Protein AF-A0AAI8T852-F1 (afdb_monomer_lite)

Foldseek 3Di:
DDPPPPPPPVVVPQQQKKFKWFADPNDTDTDDIHNDPVVLLVCLVVDDPRIWIDRRPDTDHNVDDDD

Structure (mmCIF, N/CA/C/O backbone):
data_AF-A0AAI8T852-F1
#
_entry.id   AF-A0AAI8T852-F1
#
loop_
_atom_site.group_PDB
_atom_site.id
_atom_site.type_symbol
_atom_site.label_atom_id
_atom_site.label_alt_id
_atom_site.label_comp_id
_atom_site.label_asym_id
_atom_site.label_entity_id
_atom_site.label_seq_id
_atom_site.pdbx_PDB_ins_code
_atom_site.Cartn_x
_atom_site.Cartn_y
_atom_site.Cartn_z
_atom_site.occupancy
_atom_site.B_iso_or_equiv
_atom_site.auth_seq_id
_atom_site.auth_comp_id
_atom_site.auth_asym_id
_atom_site.auth_atom_id
_atom_site.pdbx_PDB_model_num
ATOM 1 N N . MET A 1 1 ? -5.184 41.921 -3.283 1.00 46.25 1 MET A N 1
ATOM 2 C CA . MET A 1 1 ? -5.777 40.912 -4.177 1.00 46.25 1 MET A CA 1
ATOM 3 C C . MET A 1 1 ? -5.935 39.640 -3.366 1.00 46.25 1 MET A C 1
ATOM 5 O O . MET A 1 1 ? -4.961 39.231 -2.751 1.00 46.25 1 MET A O 1
ATOM 9 N N . ASN A 1 2 ? -7.163 39.130 -3.267 1.00 49.50 2 ASN A N 1
ATOM 10 C CA . ASN A 1 2 ? -7.470 37.845 -2.648 1.00 49.50 2 ASN A CA 1
ATOM 11 C C . ASN A 1 2 ? -7.362 36.780 -3.736 1.00 49.50 2 ASN A C 1
ATOM 13 O O . ASN A 1 2 ? -8.242 36.722 -4.586 1.00 49.50 2 ASN A O 1
ATOM 17 N N . ASP A 1 3 ? -6.325 35.958 -3.669 1.00 54.53 3 ASP A N 1
ATOM 18 C CA . ASP A 1 3 ? -6.331 34.619 -4.249 1.00 54.53 3 ASP A CA 1
ATOM 19 C C . ASP A 1 3 ? -5.923 33.683 -3.112 1.00 54.53 3 ASP A C 1
ATOM 21 O O . ASP A 1 3 ? -4.758 33.347 -2.898 1.00 54.53 3 ASP A O 1
ATOM 25 N N . ASP A 1 4 ? -6.942 33.401 -2.303 1.00 56.22 4 ASP A N 1
ATOM 26 C CA . ASP A 1 4 ? -7.035 32.358 -1.293 1.00 56.22 4 ASP A CA 1
ATOM 27 C C . ASP A 1 4 ? -6.802 31.002 -1.975 1.00 56.22 4 ASP A C 1
ATOM 29 O O . ASP A 1 4 ? -7.723 30.270 -2.323 1.00 56.22 4 ASP A O 1
ATOM 33 N N . LEU A 1 5 ? -5.538 30.674 -2.236 1.00 55.66 5 LEU A N 1
ATOM 34 C CA . LEU A 1 5 ? -5.126 29.295 -2.449 1.00 55.66 5 LEU A CA 1
ATOM 35 C C . LEU A 1 5 ? -5.084 28.647 -1.069 1.00 55.66 5 LEU A C 1
ATOM 37 O O . LEU A 1 5 ? -4.022 28.472 -0.471 1.00 55.66 5 LEU A O 1
ATOM 41 N N . SER A 1 6 ? -6.273 28.320 -0.561 1.00 49.97 6 SER A N 1
ATOM 42 C CA . SER A 1 6 ? -6.464 27.302 0.461 1.00 49.97 6 SER A CA 1
ATOM 43 C C . SER A 1 6 ? -5.965 25.983 -0.121 1.00 49.97 6 SER A C 1
ATOM 45 O O . SER A 1 6 ? -6.718 25.153 -0.629 1.00 49.97 6 SER A O 1
ATOM 47 N N . VAL A 1 7 ? -4.646 25.804 -0.102 1.00 54.84 7 VAL A N 1
ATOM 48 C CA . VAL A 1 7 ? -4.040 24.486 -0.178 1.00 54.84 7 VAL A CA 1
ATOM 49 C C . VAL A 1 7 ? -4.277 23.883 1.199 1.00 54.84 7 VAL A C 1
ATOM 51 O O . VAL A 1 7 ? -3.377 23.773 2.024 1.00 54.84 7 VAL A O 1
ATOM 54 N N . VAL A 1 8 ? -5.527 23.501 1.455 1.00 50.19 8 VAL A N 1
ATOM 55 C CA . VAL A 1 8 ? -5.838 22.377 2.333 1.00 50.19 8 VAL A CA 1
ATOM 56 C C . VAL A 1 8 ? -5.306 21.115 1.648 1.00 50.19 8 VAL A C 1
ATOM 58 O O . VAL A 1 8 ? -6.037 20.191 1.325 1.00 50.19 8 VAL A O 1
ATOM 61 N N . ASP A 1 9 ? -3.992 21.068 1.419 1.00 45.78 9 ASP A N 1
ATOM 62 C CA . ASP A 1 9 ? -3.281 19.818 1.603 1.00 45.78 9 ASP A CA 1
ATOM 63 C C . ASP A 1 9 ? -3.210 19.704 3.118 1.00 45.78 9 ASP A C 1
ATOM 65 O O . ASP A 1 9 ? -2.257 20.114 3.783 1.00 45.78 9 ASP A O 1
ATOM 69 N N . GLU A 1 10 ? -4.339 19.278 3.682 1.00 44.81 10 GLU A N 1
ATOM 70 C CA . GLU A 1 10 ? -4.341 18.571 4.934 1.00 44.81 10 GLU A CA 1
ATOM 71 C C . GLU A 1 10 ? -3.274 17.503 4.737 1.00 44.81 10 GLU A C 1
ATOM 73 O O . GLU A 1 10 ? -3.520 16.447 4.155 1.00 44.81 10 GLU A O 1
ATOM 78 N N . GLN A 1 11 ? -2.062 17.815 5.201 1.00 47.38 11 GLN A N 1
ATOM 79 C CA . GLN A 1 11 ? -1.037 16.863 5.572 1.00 47.38 11 GLN A CA 1
ATOM 80 C C . GLN A 1 11 ? -1.640 16.044 6.715 1.00 47.38 11 GLN A C 1
ATOM 82 O O . GLN A 1 11 ? -1.218 16.114 7.868 1.00 47.38 11 GLN A O 1
ATOM 87 N N . GLN A 1 12 ? -2.715 15.322 6.401 1.00 47.69 12 GLN A N 1
ATOM 88 C CA . GLN A 1 12 ? -3.325 14.308 7.206 1.00 47.69 12 GLN A CA 1
ATOM 89 C C . GLN A 1 12 ? -2.170 13.385 7.502 1.00 47.69 12 GLN A C 1
ATOM 91 O O . GLN A 1 12 ? -1.529 12.871 6.579 1.00 47.69 12 GLN A O 1
ATOM 96 N N . ALA A 1 13 ? -1.824 13.341 8.788 1.00 47.88 13 ALA A N 1
ATOM 97 C CA . ALA A 1 13 ? -0.579 12.786 9.267 1.00 47.88 13 ALA A CA 1
ATOM 98 C C . ALA A 1 13 ? -0.256 11.509 8.473 1.00 47.88 13 ALA A C 1
ATOM 100 O O . ALA A 1 13 ? -1.111 10.621 8.398 1.00 47.88 13 ALA A O 1
ATOM 101 N N . PRO A 1 14 ? 0.934 11.401 7.855 1.00 51.69 14 PRO A N 1
ATOM 102 C CA . PRO A 1 14 ? 1.251 10.361 6.871 1.00 51.69 14 PRO A CA 1
ATOM 103 C C . PRO A 1 14 ? 1.192 8.911 7.402 1.00 51.69 14 PRO A C 1
ATOM 105 O O . PRO A 1 14 ? 1.573 7.990 6.677 1.00 51.69 14 PRO A O 1
ATOM 108 N N . GLY A 1 15 ? 0.737 8.700 8.643 1.00 56.09 15 GLY A N 1
ATOM 109 C CA . GLY A 1 15 ? 0.612 7.418 9.328 1.00 56.09 15 GLY A CA 1
ATOM 110 C C . GLY A 1 15 ? -0.740 6.704 9.207 1.00 56.09 15 GLY A C 1
ATOM 111 O O . GLY A 1 15 ? -0.747 5.492 9.390 1.00 56.09 15 GLY A O 1
ATOM 112 N N . ASP A 1 16 ? -1.842 7.385 8.863 1.00 69.19 16 ASP A N 1
ATOM 113 C CA . ASP A 1 16 ? -3.196 6.785 8.936 1.00 69.19 16 ASP A CA 1
ATOM 114 C C . ASP A 1 16 ? -3.843 6.451 7.582 1.00 69.19 16 ASP A C 1
ATOM 116 O O . ASP A 1 16 ? -4.944 5.908 7.529 1.00 69.19 16 ASP A O 1
ATOM 120 N N . ALA A 1 17 ? -3.169 6.745 6.469 1.00 84.81 17 ALA A N 1
ATOM 121 C CA . ALA A 1 17 ? -3.680 6.431 5.138 1.00 84.81 17 ALA A CA 1
ATOM 122 C C . ALA A 1 17 ? -3.006 5.182 4.556 1.00 84.81 17 ALA A C 1
ATOM 124 O O . ALA A 1 17 ? -1.776 5.046 4.566 1.00 84.81 17 ALA A O 1
ATOM 125 N N . TYR A 1 18 ? -3.821 4.291 3.998 1.00 89.12 18 TYR A N 1
ATOM 126 C CA . TYR A 1 18 ? -3.362 3.125 3.260 1.00 89.12 18 TYR A CA 1
ATOM 127 C C . TYR A 1 18 ? -3.023 3.533 1.828 1.00 89.12 18 TYR A C 1
ATOM 129 O O . TYR A 1 18 ? -3.841 4.127 1.133 1.00 89.12 18 TYR A O 1
ATOM 137 N N . ARG A 1 19 ? -1.831 3.196 1.354 1.00 91.38 19 ARG A N 1
ATOM 138 C CA . ARG A 1 19 ? -1.349 3.514 0.009 1.00 91.38 19 ARG A CA 1
ATOM 139 C C . ARG A 1 19 ? -1.214 2.227 -0.776 1.00 91.38 19 ARG A C 1
ATOM 141 O O . ARG A 1 19 ? -0.482 1.328 -0.369 1.00 91.38 19 ARG A O 1
ATOM 148 N N . LEU A 1 20 ? -1.915 2.134 -1.896 1.00 91.38 20 LEU A N 1
ATOM 149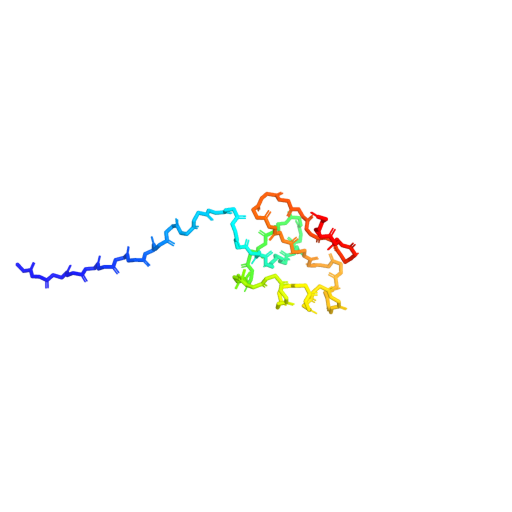 C CA . LEU A 1 20 ? -1.707 1.062 -2.854 1.00 91.38 20 LEU A CA 1
ATOM 150 C C . LEU A 1 20 ? -0.597 1.477 -3.804 1.00 91.38 20 LEU A C 1
ATOM 152 O O . LEU A 1 20 ? -0.695 2.493 -4.493 1.00 91.38 20 LEU A O 1
ATOM 156 N N . GLU A 1 21 ? 0.451 0.673 -3.841 1.00 92.75 21 GLU A N 1
ATOM 157 C CA . GLU A 1 21 ? 1.608 0.891 -4.683 1.00 92.75 21 GLU A CA 1
ATOM 158 C C . GLU A 1 21 ? 1.720 -0.227 -5.712 1.00 92.75 21 GLU A C 1
ATOM 160 O O . GLU A 1 21 ? 1.585 -1.408 -5.388 1.00 92.75 21 GLU A O 1
ATOM 165 N N . ARG A 1 22 ? 1.992 0.152 -6.959 1.00 91.50 22 ARG A N 1
ATOM 166 C CA . ARG A 1 22 ? 2.385 -0.769 -8.019 1.00 91.50 22 ARG A CA 1
ATOM 167 C C . ARG A 1 22 ? 3.906 -0.855 -8.053 1.00 91.50 22 ARG A C 1
ATOM 169 O O . ARG A 1 22 ? 4.583 0.172 -8.080 1.00 91.50 22 ARG A O 1
ATOM 176 N N . MET A 1 23 ? 4.421 -2.074 -8.055 1.00 90.44 23 MET A N 1
ATOM 177 C CA . MET A 1 23 ? 5.833 -2.389 -8.206 1.00 90.44 23 MET A CA 1
ATOM 178 C C . MET A 1 23 ? 6.123 -2.607 -9.692 1.00 90.44 23 MET A C 1
ATOM 180 O O . MET A 1 23 ? 5.607 -3.541 -10.302 1.00 90.44 23 MET A O 1
ATOM 184 N N . ASP A 1 24 ? 6.946 -1.744 -10.278 1.00 88.38 24 ASP A N 1
ATOM 185 C CA . ASP A 1 24 ? 7.384 -1.844 -11.672 1.00 88.38 24 ASP A CA 1
ATOM 186 C C . ASP A 1 24 ? 8.908 -1.682 -11.712 1.00 88.38 24 ASP A C 1
ATOM 188 O O . ASP A 1 24 ? 9.443 -0.686 -11.231 1.00 88.38 24 ASP A O 1
ATOM 192 N N . ASN A 1 25 ? 9.623 -2.707 -12.186 1.00 85.56 25 ASN A N 1
ATOM 193 C CA . ASN A 1 25 ? 11.091 -2.733 -12.280 1.00 85.56 25 ASN A CA 1
ATOM 194 C C . ASN A 1 25 ? 11.847 -2.294 -11.005 1.00 85.56 25 ASN A C 1
ATOM 196 O O . ASN A 1 25 ? 12.910 -1.680 -11.075 1.00 85.56 25 ASN A O 1
ATOM 200 N N . GLY A 1 26 ? 11.312 -2.621 -9.825 1.00 85.12 26 GLY A N 1
ATOM 201 C CA . GLY A 1 26 ? 11.906 -2.258 -8.531 1.00 85.12 26 GLY A CA 1
ATOM 202 C C . GLY A 1 26 ? 11.534 -0.861 -8.023 1.00 85.12 26 GLY A C 1
ATOM 203 O O . GLY A 1 26 ? 11.889 -0.512 -6.899 1.00 85.12 26 GLY A O 1
ATOM 204 N N . CYS A 1 27 ? 10.771 -0.090 -8.797 1.00 88.19 27 CYS A N 1
ATOM 205 C CA . CYS A 1 27 ? 10.190 1.179 -8.382 1.00 88.19 27 CYS A CA 1
ATOM 206 C C . CYS A 1 27 ? 8.775 0.960 -7.840 1.00 88.19 27 CYS A C 1
ATOM 208 O O . CYS A 1 27 ? 7.948 0.306 -8.475 1.00 88.19 27 CYS A O 1
ATOM 210 N N . ALA A 1 28 ? 8.480 1.542 -6.678 1.00 90.00 28 ALA A N 1
ATOM 211 C CA . ALA A 1 28 ? 7.131 1.574 -6.127 1.00 90.00 28 ALA A CA 1
ATOM 212 C C . ALA A 1 28 ? 6.459 2.895 -6.505 1.00 90.00 28 ALA A C 1
ATOM 214 O O . ALA A 1 28 ? 6.969 3.966 -6.181 1.00 90.00 28 ALA A O 1
ATOM 215 N N . THR A 1 29 ? 5.321 2.816 -7.187 1.00 91.44 29 THR A N 1
ATOM 216 C CA . THR A 1 29 ? 4.515 3.986 -7.552 1.00 91.44 29 THR A CA 1
ATOM 217 C C . THR A 1 29 ? 3.184 3.915 -6.828 1.00 91.44 29 THR A C 1
ATOM 219 O O . THR A 1 29 ? 2.437 2.957 -7.023 1.00 91.44 29 THR A O 1
ATOM 222 N N . THR A 1 30 ? 2.862 4.914 -6.006 1.00 90.38 30 THR A N 1
ATOM 223 C CA . THR A 1 30 ? 1.532 5.023 -5.394 1.00 90.38 30 THR A CA 1
ATOM 224 C C . THR A 1 30 ? 0.489 5.294 -6.475 1.00 90.38 30 THR A C 1
ATOM 226 O O . THR A 1 30 ? 0.601 6.265 -7.217 1.00 90.38 30 THR A O 1
ATOM 229 N N . ILE A 1 31 ? -0.523 4.432 -6.563 1.00 90.81 31 ILE A N 1
ATOM 230 C CA . ILE A 1 31 ? -1.604 4.528 -7.556 1.00 90.81 31 ILE A CA 1
ATOM 231 C C . ILE A 1 31 ? -2.967 4.840 -6.933 1.00 90.81 31 ILE A C 1
ATOM 233 O O . ILE A 1 31 ? -3.855 5.315 -7.635 1.00 90.81 31 ILE A O 1
ATOM 237 N N . ALA A 1 32 ? -3.144 4.586 -5.634 1.00 89.56 32 ALA A N 1
ATOM 238 C CA . ALA A 1 32 ? -4.356 4.933 -4.900 1.00 89.56 32 ALA A CA 1
ATOM 239 C C . ALA A 1 32 ? -4.066 5.125 -3.406 1.00 89.56 32 ALA A C 1
ATOM 24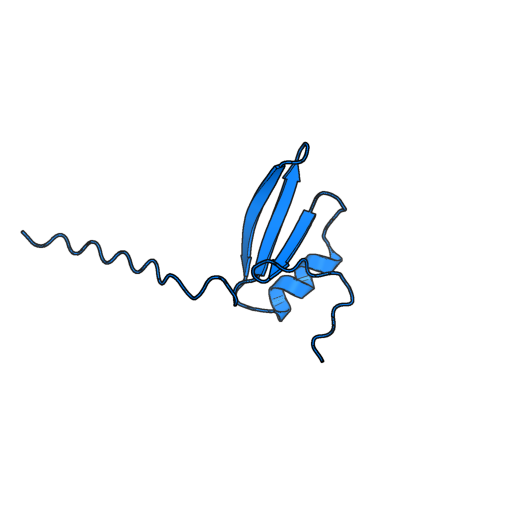1 O O . ALA A 1 32 ? -3.137 4.522 -2.860 1.00 89.56 32 ALA A O 1
ATOM 242 N N . ILE A 1 33 ? -4.886 5.947 -2.749 1.00 89.69 33 ILE A N 1
ATOM 243 C CA . ILE A 1 33 ? -4.854 6.191 -1.305 1.00 89.69 33 ILE A CA 1
ATOM 244 C C . ILE A 1 33 ? -6.244 5.890 -0.745 1.00 89.69 33 ILE A C 1
ATOM 246 O O . ILE A 1 33 ? -7.247 6.354 -1.283 1.00 89.69 33 ILE A O 1
ATOM 250 N N . PHE A 1 34 ? -6.293 5.120 0.335 1.00 88.06 34 PHE A N 1
ATOM 251 C CA . PHE A 1 34 ? -7.505 4.763 1.055 1.00 88.06 34 PHE A CA 1
ATOM 252 C C . PHE A 1 34 ? -7.413 5.268 2.493 1.00 88.06 34 PHE A C 1
ATOM 254 O O . PHE A 1 34 ? -6.429 5.024 3.192 1.00 88.06 34 PHE A O 1
ATOM 261 N N . TYR A 1 35 ? -8.475 5.917 2.954 1.00 84.44 35 TYR A N 1
ATOM 262 C CA . TYR A 1 35 ? -8.611 6.372 4.342 1.00 84.44 35 TYR A CA 1
ATOM 263 C C . TYR A 1 35 ? -9.399 5.382 5.211 1.00 84.44 35 TYR A C 1
ATOM 265 O O . TYR A 1 35 ? -9.493 5.546 6.423 1.00 84.44 35 TYR A O 1
ATOM 273 N N . SER A 1 36 ? -9.947 4.329 4.596 1.00 84.44 36 SER A N 1
ATOM 274 C CA . SER A 1 36 ? -10.661 3.249 5.270 1.00 84.44 36 SER A CA 1
ATOM 275 C C . SER A 1 36 ? -9.870 1.951 5.188 1.00 84.44 36 SER A C 1
ATOM 277 O O . SER A 1 36 ? -9.574 1.451 4.099 1.00 84.44 36 SER A O 1
ATOM 279 N N . ALA A 1 37 ? -9.591 1.358 6.350 1.00 82.62 37 ALA A N 1
ATOM 280 C CA . ALA A 1 37 ? -8.965 0.043 6.433 1.00 82.62 37 ALA A CA 1
ATOM 281 C C . ALA A 1 37 ? -9.803 -1.030 5.725 1.00 82.62 37 ALA A C 1
ATOM 283 O O . ALA A 1 37 ? -9.250 -1.903 5.068 1.00 82.62 37 ALA A O 1
ATOM 284 N N . ALA A 1 38 ? -11.135 -0.961 5.815 1.00 85.06 38 ALA A N 1
ATOM 285 C CA . ALA A 1 38 ? -12.011 -1.955 5.202 1.00 85.06 38 ALA A CA 1
ATOM 286 C C . ALA A 1 38 ? -11.893 -1.958 3.671 1.00 85.06 38 ALA A C 1
ATOM 288 O O . ALA A 1 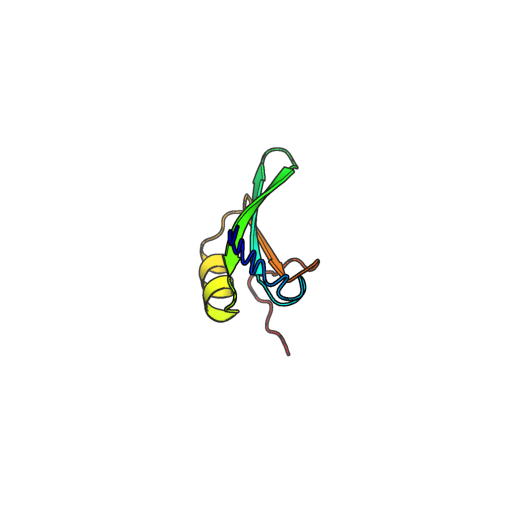38 ? -11.782 -3.022 3.069 1.00 85.06 38 ALA A O 1
ATOM 289 N N . GLU A 1 39 ? -11.859 -0.778 3.047 1.00 85.50 39 GLU A N 1
ATOM 290 C CA . GLU A 1 39 ? -11.711 -0.645 1.592 1.00 85.50 39 GLU A CA 1
ATOM 291 C C . GLU A 1 39 ? -10.310 -1.064 1.135 1.00 85.50 39 GLU A C 1
ATOM 293 O O . GLU A 1 39 ? -10.163 -1.829 0.182 1.00 85.50 39 GLU A O 1
ATOM 298 N N . ALA A 1 40 ? -9.279 -0.641 1.869 1.00 86.12 40 ALA A N 1
ATOM 299 C CA . ALA A 1 40 ? -7.896 -0.995 1.577 1.00 86.12 40 ALA A CA 1
ATOM 300 C C . ALA A 1 40 ? -7.645 -2.513 1.698 1.00 86.12 40 ALA A C 1
ATOM 302 O O . ALA A 1 40 ? -6.984 -3.125 0.862 1.00 86.12 40 ALA A O 1
ATOM 303 N N . LEU A 1 41 ? -8.206 -3.155 2.724 1.00 84.94 41 LEU A N 1
ATOM 304 C CA . LEU A 1 41 ? -8.103 -4.602 2.905 1.00 84.94 41 LEU A CA 1
ATOM 305 C C . LEU A 1 41 ? -8.970 -5.374 1.903 1.00 84.94 41 LEU A C 1
ATOM 307 O O . LEU A 1 41 ? -8.595 -6.477 1.511 1.00 84.94 41 LEU A O 1
ATOM 311 N N . ALA A 1 42 ? -10.099 -4.814 1.460 1.00 86.81 42 ALA A N 1
ATOM 312 C CA . ALA A 1 42 ? -10.920 -5.435 0.425 1.00 86.81 42 ALA A CA 1
ATOM 313 C C . ALA A 1 42 ? -10.154 -5.554 -0.897 1.00 86.81 42 ALA A C 1
ATOM 315 O O . ALA A 1 42 ? -10.266 -6.583 -1.561 1.00 86.81 42 ALA A O 1
ATOM 316 N N . VAL A 1 43 ? -9.334 -4.555 -1.254 1.00 84.44 43 VAL A N 1
ATOM 317 C CA . VAL A 1 43 ? -8.529 -4.619 -2.483 1.00 84.44 43 VAL A CA 1
ATOM 318 C C . VAL A 1 43 ? -7.370 -5.608 -2.387 1.00 84.44 43 VAL A C 1
ATOM 320 O O . VAL A 1 43 ? -7.073 -6.234 -3.398 1.00 84.44 43 VAL A O 1
ATOM 323 N N . LEU A 1 44 ? -6.776 -5.833 -1.201 1.00 82.06 44 LEU A N 1
ATOM 324 C CA . LEU A 1 44 ? -5.668 -6.793 -1.004 1.00 82.06 44 LEU A CA 1
ATOM 325 C C . LEU A 1 44 ? -5.969 -8.190 -1.554 1.00 82.06 44 LEU A C 1
ATOM 327 O O . LEU A 1 44 ? -5.068 -8.836 -2.078 1.00 82.06 44 LEU A O 1
ATOM 331 N N . GLY A 1 45 ? -7.214 -8.657 -1.430 1.00 79.69 45 GLY A N 1
ATOM 332 C CA . GLY A 1 45 ? -7.623 -9.976 -1.924 1.00 79.69 45 GLY A CA 1
ATOM 333 C C . GLY A 1 45 ? -7.624 -10.105 -3.451 1.00 79.69 45 GLY A C 1
ATOM 334 O O . GLY A 1 45 ? -7.666 -11.221 -3.959 1.00 79.69 45 GLY A O 1
ATOM 335 N N . TYR A 1 46 ? -7.569 -8.983 -4.169 1.00 82.69 46 TYR A N 1
ATOM 336 C CA . TYR A 1 46 ? -7.554 -8.912 -5.631 1.00 82.69 46 TYR A CA 1
ATOM 337 C C . TYR A 1 46 ? -6.203 -8.448 -6.193 1.00 82.69 46 TYR A C 1
ATOM 339 O O . TYR A 1 46 ? -6.065 -8.322 -7.409 1.00 82.69 46 TYR A O 1
ATOM 347 N N . LEU A 1 47 ? -5.223 -8.151 -5.333 1.00 83.31 47 LEU A N 1
ATOM 348 C CA . LEU A 1 47 ? -3.907 -7.699 -5.768 1.00 83.31 47 LEU A CA 1
ATOM 349 C C . LEU A 1 47 ? -3.055 -8.873 -6.253 1.00 83.31 47 LEU A C 1
ATOM 351 O O . LEU A 1 47 ? -2.987 -9.919 -5.612 1.00 83.31 47 LEU A O 1
ATOM 355 N N . ASP A 1 48 ? -2.373 -8.650 -7.371 1.00 82.81 48 ASP A N 1
ATOM 356 C CA . ASP A 1 48 ? -1.311 -9.519 -7.879 1.00 82.81 48 ASP A CA 1
ATOM 357 C C . ASP A 1 48 ? 0.044 -9.169 -7.221 1.00 82.81 48 ASP A C 1
ATOM 359 O O . ASP A 1 48 ? 0.174 -8.119 -6.586 1.00 82.81 48 ASP A O 1
ATOM 363 N N . ASP A 1 49 ? 1.072 -10.005 -7.401 1.00 81.25 49 ASP A N 1
ATOM 364 C CA . ASP A 1 49 ? 2.414 -9.843 -6.806 1.00 81.25 49 ASP A CA 1
ATOM 365 C C . ASP A 1 49 ? 3.093 -8.514 -7.208 1.00 81.25 49 ASP A C 1
ATOM 367 O O . ASP A 1 49 ? 3.945 -7.974 -6.500 1.00 81.25 49 ASP A O 1
ATOM 371 N N . GLY A 1 50 ? 2.657 -7.925 -8.328 1.00 87.81 50 GLY A N 1
ATOM 372 C CA . GLY A 1 50 ? 3.061 -6.591 -8.778 1.00 87.81 50 GLY A CA 1
ATOM 373 C C . GLY A 1 50 ? 2.493 -5.423 -7.963 1.00 87.81 50 GLY A C 1
ATOM 374 O O . GLY A 1 50 ? 2.761 -4.271 -8.303 1.00 87.81 50 GLY A O 1
ATOM 375 N N . TYR A 1 51 ? 1.707 -5.668 -6.914 1.00 90.12 51 TYR A N 1
ATOM 376 C CA . TYR A 1 51 ? 1.118 -4.627 -6.076 1.00 90.12 51 TYR A CA 1
ATOM 377 C C . TYR A 1 51 ? 1.389 -4.875 -4.595 1.00 90.12 51 TYR A C 1
ATOM 379 O O . TYR A 1 51 ? 1.485 -6.004 -4.121 1.00 90.12 51 TYR A O 1
ATOM 387 N N . ARG A 1 52 ? 1.477 -3.792 -3.826 1.00 89.94 52 ARG A N 1
ATOM 388 C CA . ARG A 1 52 ? 1.584 -3.848 -2.368 1.00 89.94 52 ARG A CA 1
ATOM 389 C C . ARG A 1 52 ? 0.749 -2.752 -1.733 1.00 89.94 52 ARG A C 1
ATOM 391 O O . ARG A 1 52 ? 0.695 -1.633 -2.234 1.00 89.94 52 ARG A O 1
ATOM 398 N N . LEU A 1 53 ? 0.131 -3.069 -0.606 1.00 90.62 53 LEU A N 1
ATOM 399 C CA . LEU A 1 53 ? -0.540 -2.078 0.221 1.00 90.62 53 LEU A CA 1
ATOM 400 C C . LEU A 1 53 ? 0.387 -1.676 1.370 1.00 90.62 53 LEU A C 1
ATOM 402 O O . LEU A 1 53 ? 0.958 -2.535 2.040 1.00 90.62 53 LEU A O 1
ATOM 406 N N . MET A 1 54 ? 0.524 -0.380 1.608 1.00 90.19 54 MET A N 1
ATOM 407 C CA . MET A 1 54 ? 1.327 0.201 2.682 1.00 90.19 54 MET A CA 1
ATOM 408 C C . MET A 1 54 ? 0.425 0.985 3.633 1.00 90.19 54 MET A C 1
ATOM 410 O O . MET A 1 54 ? -0.495 1.654 3.184 1.00 90.19 54 MET A O 1
ATOM 414 N N . LEU A 1 55 ? 0.695 0.945 4.933 1.00 88.12 55 LEU A N 1
ATOM 415 C CA . LEU A 1 55 ? 0.114 1.830 5.941 1.00 88.12 55 LEU A CA 1
ATOM 416 C C . LEU A 1 55 ? 1.266 2.581 6.608 1.00 88.12 55 LEU A C 1
ATOM 418 O O . LEU A 1 55 ? 2.058 1.991 7.350 1.00 88.12 55 LEU A O 1
ATOM 422 N N . GLY A 1 56 ? 1.406 3.866 6.283 1.00 84.12 56 GLY A N 1
ATOM 423 C CA . GLY A 1 56 ? 2.625 4.611 6.596 1.00 84.12 56 GLY A CA 1
ATOM 424 C C . GLY A 1 56 ? 3.852 3.937 5.968 1.00 84.12 56 GLY A C 1
ATOM 425 O O . GLY A 1 56 ? 3.932 3.816 4.749 1.00 84.12 56 GLY A O 1
ATOM 426 N N . ASP A 1 57 ? 4.784 3.477 6.804 1.00 84.00 57 ASP A N 1
ATOM 427 C CA . ASP A 1 57 ? 6.009 2.769 6.388 1.00 84.00 57 ASP A CA 1
ATOM 428 C C . ASP A 1 57 ? 5.858 1.231 6.389 1.00 84.00 57 ASP A C 1
ATOM 430 O O . ASP A 1 57 ? 6.729 0.489 5.939 1.00 84.00 57 ASP A O 1
ATOM 434 N N . LYS A 1 58 ? 4.732 0.709 6.892 1.00 85.56 58 LYS A N 1
ATOM 435 C CA . LYS A 1 58 ? 4.529 -0.735 7.063 1.00 85.56 58 LYS A CA 1
ATOM 436 C C . LYS A 1 58 ? 3.796 -1.331 5.872 1.00 85.56 58 LYS A C 1
ATOM 438 O O . LYS A 1 58 ? 2.704 -0.888 5.531 1.00 85.56 58 LYS A O 1
ATOM 443 N N . ARG A 1 59 ? 4.334 -2.408 5.295 1.00 87.06 59 ARG A N 1
ATOM 444 C CA . ARG A 1 59 ? 3.591 -3.219 4.321 1.00 87.06 59 ARG A CA 1
ATOM 445 C C . ARG A 1 59 ? 2.480 -4.006 5.011 1.00 87.06 59 ARG A C 1
ATOM 447 O O . ARG A 1 59 ? 2.727 -4.705 5.994 1.00 87.06 59 ARG A O 1
ATOM 454 N N . VAL A 1 60 ? 1.282 -3.921 4.450 1.00 86.06 60 VAL A N 1
ATOM 455 C CA . VAL A 1 60 ? 0.099 -4.668 4.868 1.00 86.06 60 VAL A CA 1
ATOM 456 C C . VAL A 1 60 ? -0.000 -5.932 4.023 1.00 86.06 60 VAL A C 1
ATOM 458 O O . VAL A 1 60 ? 0.101 -5.887 2.798 1.00 86.06 60 VAL A O 1
ATOM 461 N N . TRP A 1 61 ? -0.192 -7.065 4.689 1.00 79.38 61 TRP A N 1
ATOM 462 C CA . TRP A 1 61 ? -0.309 -8.371 4.050 1.00 79.38 61 TRP A CA 1
ATOM 463 C C . TRP A 1 61 ? -1.744 -8.893 4.122 1.00 79.38 61 TRP A C 1
ATOM 465 O O . TRP A 1 61 ? -2.433 -8.628 5.115 1.00 79.38 61 TRP A O 1
ATOM 475 N N . PRO A 1 62 ? -2.195 -9.685 3.133 1.00 65.94 62 PRO A N 1
ATOM 476 C CA . PRO A 1 62 ? -3.447 -10.420 3.254 1.00 65.94 62 PRO A CA 1
ATOM 477 C C . PRO A 1 62 ? -3.351 -11.366 4.463 1.00 65.94 62 PRO A C 1
ATOM 479 O O . PRO A 1 62 ? -2.490 -12.238 4.521 1.00 65.94 62 PRO A O 1
ATOM 482 N N . GLY A 1 63 ? -4.198 -11.139 5.471 1.00 64.50 63 GLY A N 1
ATOM 483 C CA . GLY A 1 63 ? -4.154 -11.844 6.760 1.00 64.50 63 GLY A CA 1
ATOM 484 C C . GLY A 1 63 ? -3.683 -10.997 7.947 1.00 64.50 63 GLY A C 1
ATOM 485 O O . GLY A 1 63 ? -3.729 -11.476 9.080 1.00 64.50 63 GLY A O 1
ATOM 486 N N . PHE A 1 64 ? -3.290 -9.736 7.730 1.00 55.72 64 PHE A N 1
ATOM 487 C CA . PHE A 1 64 ? -3.017 -8.804 8.823 1.00 55.72 64 PHE A CA 1
ATOM 488 C C . PHE A 1 64 ? -4.328 -8.437 9.535 1.00 55.72 64 PHE A C 1
ATOM 490 O O . PHE A 1 64 ? -5.103 -7.610 9.058 1.00 55.72 64 PHE A O 1
ATOM 497 N N . ARG A 1 65 ? -4.601 -9.078 10.675 1.00 53.09 65 ARG A N 1
ATOM 498 C CA . ARG A 1 65 ? -5.638 -8.638 11.614 1.00 53.09 65 ARG A CA 1
ATOM 499 C C . ARG A 1 65 ? -4.972 -7.713 12.633 1.00 53.09 65 ARG A C 1
ATOM 501 O O . ARG A 1 65 ? -4.197 -8.228 13.441 1.00 53.09 65 ARG A O 1
ATOM 508 N N . PRO A 1 66 ? -5.213 -6.389 12.607 1.00 53.28 66 PRO A N 1
ATOM 509 C CA . PRO A 1 66 ? -4.776 -5.553 13.716 1.00 53.28 66 PRO A CA 1
ATOM 510 C C . PRO A 1 66 ? -5.469 -6.075 14.981 1.00 53.28 66 PRO A C 1
ATOM 512 O O . PRO A 1 66 ? -6.686 -6.262 14.989 1.00 53.28 66 PRO A O 1
ATOM 515 N N . SER A 1 67 ? -4.659 -6.442 15.972 1.00 55.25 67 SER A N 1
ATOM 516 C CA . SER A 1 67 ? -5.105 -6.935 17.281 1.00 55.25 67 SER A CA 1
ATOM 517 C C . SER A 1 67 ? -5.423 -5.774 18.207 1.00 55.25 67 SER A C 1
ATOM 519 O O . SER A 1 67 ? -4.707 -4.754 18.096 1.00 55.25 67 SER A O 1
#

Secondary structure (DSSP, 8-state):
-------------TTS-EEEEEEETTEEEEEEEES-HHHHHHHHTT--TTEEEEETTEEE-TT----

Radius of gyration: 14.91 Å; chains: 1; bounding box: 24×53×30 Å

pLDDT: mean 75.87, std 16.35, range [44.81, 92.75]

Sequence (67 aa):
MNDDLSVVDEQQAPGDAYRLERMDNGCATTIAIFYSAAEALAVLGYLDDGYRLMLGDKRVWPGFRPS

=== Feature glossary ===
The record interleaves many kinds of information about one protein. Here is each kind framed as the question it answers.

Q: Are the domains correctly placed relative to each other?
A: Predicted aligned error is AlphaFold's pairwise confidence. Unlike pLDDT (per-residue), PAE is per-residue-pair and captures whether two parts of the structure are correctly placed relative to each other. Units are ångströms of expected positional error.

Q: Which residues are in helices, strands, or loops?
A: Eight-state secondary structure (DSSP): H is the canonical α-helix, G the tighter 3₁₀-helix, I the wider π-helix; E/B are β-structure, T and S are turns and bends, and '-' is everything else. DSSP derives these from the pattern of main-chain N–H···O=C hydrogen bonds, not from the sequence.

Q: What if only a Cα trace is available?
A: P-SEA three-state annotation labels each residue as helix, strand, or coil based purely on the geometry of the Cα trace. It serves as a fallback when the full backbone (and thus DSSP) is unavailable.

Q: What are the backbone torsion angles?
A: φ (phi) and ψ (psi) are the two rotatable backbone dihedrals per residue: φ is the C(i-1)–N–Cα–C torsion, ψ is the N–Cα–C–N(i+1) torsion, both in degrees on (−180°, 180°]. α-helical residues cluster near (−60°, −45°); β-strand residues near (−120°, +130°). A Ramachandran plot is simply a scatter of (φ, ψ) for every residue.

Q: What known structures does this most resemble?
A: Structural nearest neighbors (via Foldseek easy-search vs the PDB). Reported per hit: target PDB id, E-value, and alignment TM-score. A TM-score above ~0.5 is the conventional threshold for 'same fold'.

Q: What family and function is it annotated with?
A: Database cross-references. InterPro integrates a dozen domain/family signature databases into unified entries with residue-range hits. GO terms attach function/process/location labels with evidence codes. CATH codes position the fold in a four-level structural taxonomy. Organism is the NCBI-taxonomy species name.

Q: Which residues are buried vs exposed?
A: Solvent accessibility: the surface area of each residue that a 1.4 Å water probe can touch, in Å². When only backbone atoms are present t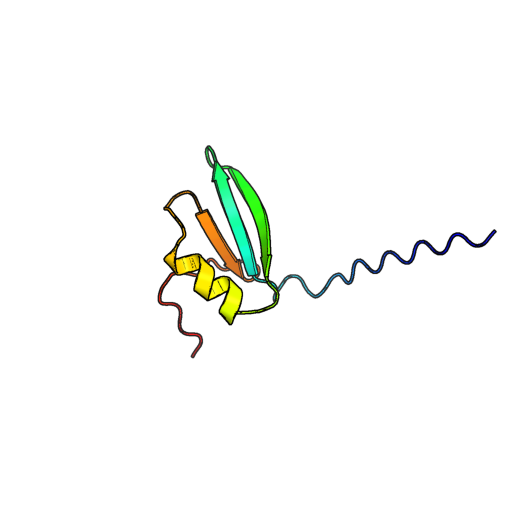he absolute values are lower than full-atom SASA (side chains contribute most of the area) and are flagged as backbone-only.

Q: What do the diagnostic plots show?
A: Three diagnostic plots accompany the record. The Cα contact map visualizes the tertiary structure as a 2D adjacency matrix (8 Å cutoff, sequence-local contacts suppressed). The Ramachandran plot shows the distribution of back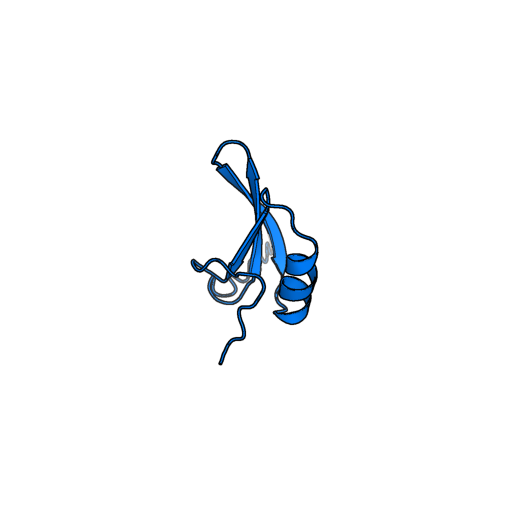bone (φ, ψ) torsions, with points in the α and β basins reflecting secondary structure content. The PAE plot shows AlphaFold's inter-residue confidence as a color matrix.

Q: What is the amino-acid chain?
A: The amino-acid sequence is the protein's primary structure: the linear order of residues from the N-terminus to the C-terminus, written in one-letter code. Everything else here — the 3D coordinates, the secondary structure, the domain annotations — is ultimately a consequence of this string.

Q: What do the rendered images show?
A: The six renders are orthographic views along the three Cartesian axes in both directions. Representation (cartoon, sticks, or surface) and color scheme (sequence-rainbow or by-chain) vary across proteins so the training set covers all the common visualization conventions.

Q: Where is each backbone atom in 3D?
A: The mmCIF table is the protein's shape written out atom by atom. For each backbone N, Cα, C, and carbonyl O, it records an (x, y, z) coordinate triple in Å plus the residue type, chain letter, and residue number.

Q: How mobile is each atom in the crystal?
A: For experimental (PDB) structures, the B-factor (temperature factor) quantifies the positional spread of each atom in the crystal — a combination of thermal vibration and static disorder — in units of Å². High B-factors mark flexible loops or poorly resolved regions; low B-factors mark the rigid, well-ordered core.

Q: How big and how compact is the whole molecule?
A: Three whole-structure scalars: the radius of gyration (RMS distance of Cα from centroid, in Å), the count of Cα–Cα contacts (pairs closer than 8 Å and separated by more than four residues in sequence — i.e. tertiary, not local, contacts), and the bounding-box dimensions. Together they distinguish compact globular folds from extended fibres or disordered chains.

Q: What does the local fold look like, residue by residue?
A: A 3Di character summarizes, for each residue, the relative orientation of the Cα frame of its nearest spatial neighbor. Because it encodes fold topology rather than chemistry, 3Di alignments detect remote structural similarity that sequence alignment misses.

Q: How confident is the AlphaFold model at each residue?
A: For AlphaFold models, the B-factor fiel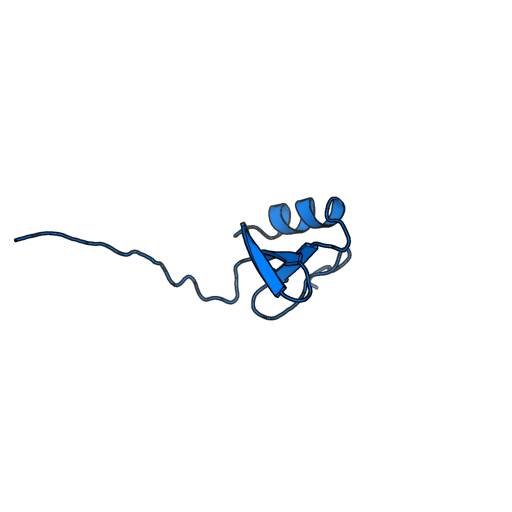d carries pLDDT — the model's own estimate of local accuracy on a 0–100 scale. Regions with pLDDT<50 should be treated as essentially unmodeled; they often correspond to intrinsically disordered segments.